Protein AF-A0A7S0HJG4-F1 (afdb_monomer_lite)

InterPro domains:
  IPR001683 Phox homology [PF00787] (74-95)
  IPR036871 PX domain superfamily [G3DSA:3.30.1520.10] (21-103)
  IPR036871 PX domain superfamily [SSF64268] (29-97)

Secondary structure (DSSP, 8-state):
--------------------------------------EEEEEEEEEEEEEEETTEEEEEEEEEEEEEETTS--EEEEEEEEEHHHHHHHHHHHHHTT-----

Structure (mmCIF, N/CA/C/O backbone):
data_AF-A0A7S0HJG4-F1
#
_entry.id   AF-A0A7S0HJG4-F1
#
loop_
_atom_site.group_PDB
_atom_site.id
_atom_site.type_symbol
_atom_site.label_atom_id
_atom_site.label_alt_id
_atom_site.label_comp_id
_atom_site.label_asym_id
_atom_site.label_entity_id
_atom_site.label_seq_id
_atom_site.pdbx_PDB_ins_code
_atom_site.Cartn_x
_atom_site.Cartn_y
_atom_site.Cartn_z
_atom_site.occupancy
_atom_site.B_iso_or_equiv
_atom_site.auth_seq_id
_atom_site.auth_comp_id
_atom_site.auth_asym_id
_atom_site.auth_atom_id
_atom_site.pdbx_PDB_model_num
ATOM 1 N N . MET A 1 1 ? -12.954 25.930 107.371 1.00 43.34 1 MET A N 1
ATOM 2 C CA . MET A 1 1 ? -12.776 25.106 106.157 1.00 43.34 1 MET A CA 1
ATOM 3 C C . MET A 1 1 ? -12.510 23.677 106.584 1.00 43.34 1 MET A C 1
ATOM 5 O O . MET A 1 1 ? -11.380 23.340 106.893 1.00 43.34 1 MET A O 1
ATOM 9 N N . LEU A 1 2 ? -13.571 22.884 106.686 1.00 35.84 2 LEU A N 1
ATOM 10 C CA . LEU A 1 2 ? -13.545 21.453 106.972 1.00 35.84 2 LEU A CA 1
ATOM 11 C C . LEU A 1 2 ? -14.815 20.873 106.351 1.00 35.84 2 LEU A C 1
ATOM 13 O O . LEU A 1 2 ? -15.910 21.324 106.677 1.00 35.84 2 LEU A O 1
ATOM 17 N N . SER A 1 3 ? -14.669 19.923 105.439 1.00 34.28 3 SER A N 1
ATOM 18 C CA . SER A 1 3 ? -15.293 18.594 105.525 1.00 34.28 3 SER A CA 1
ATOM 19 C C . SER A 1 3 ? -15.131 17.909 104.164 1.00 34.28 3 SER A C 1
ATOM 21 O O . SER A 1 3 ? -15.495 18.461 103.135 1.00 34.28 3 SER A O 1
ATOM 23 N N . CYS A 1 4 ? -14.250 16.910 104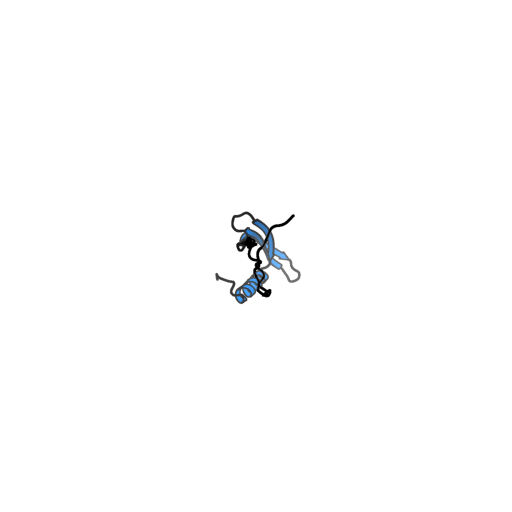.096 1.00 35.94 4 CYS A N 1
ATOM 24 C CA . CYS A 1 4 ? -14.521 15.479 104.312 1.00 35.94 4 CYS A CA 1
ATOM 25 C C . CYS A 1 4 ? -15.094 14.842 103.041 1.00 35.94 4 CYS A C 1
ATOM 27 O O . CYS A 1 4 ? -16.020 15.377 102.457 1.00 35.94 4 CYS A O 1
ATOM 29 N N . THR A 1 5 ? -14.697 13.672 102.557 1.00 45.88 5 THR A N 1
ATOM 30 C CA . THR A 1 5 ? -13.626 12.689 102.807 1.00 45.88 5 THR A CA 1
ATOM 31 C C . THR A 1 5 ? -13.928 11.598 101.776 1.00 45.88 5 THR A C 1
ATOM 33 O O . THR A 1 5 ? -15.101 11.298 101.559 1.00 45.88 5 THR A O 1
ATOM 36 N N . GLY A 1 6 ? -12.929 10.935 101.196 1.00 35.62 6 GLY A N 1
ATOM 37 C CA . GLY A 1 6 ? -13.219 9.764 100.368 1.00 35.62 6 GLY A CA 1
ATOM 38 C C . GLY A 1 6 ? -11.982 9.046 99.858 1.00 35.62 6 GLY A C 1
ATOM 39 O O . GLY A 1 6 ? -11.482 9.369 98.791 1.00 35.62 6 GLY A O 1
ATOM 40 N N . ARG A 1 7 ? -11.519 8.055 100.628 1.00 47.94 7 ARG A N 1
ATOM 41 C CA . ARG A 1 7 ? -10.583 7.006 100.197 1.00 47.94 7 ARG A CA 1
ATOM 42 C C . ARG A 1 7 ? -11.070 6.313 98.920 1.00 47.94 7 ARG A C 1
ATOM 44 O O . ARG A 1 7 ? -12.250 5.966 98.839 1.00 47.94 7 ARG A O 1
ATOM 51 N N . ARG A 1 8 ? -10.128 5.948 98.048 1.00 45.75 8 ARG A N 1
ATOM 52 C CA . ARG A 1 8 ? -10.080 4.621 97.418 1.00 45.75 8 ARG A CA 1
ATOM 53 C C . ARG A 1 8 ? -8.696 4.369 96.824 1.00 45.75 8 ARG A C 1
ATOM 55 O O . ARG A 1 8 ? -8.185 5.183 96.063 1.00 45.75 8 ARG A O 1
ATOM 62 N N . ASP A 1 9 ? -8.118 3.256 97.248 1.00 40.19 9 ASP A N 1
ATOM 63 C CA . ASP A 1 9 ? -6.867 2.701 96.763 1.00 40.19 9 ASP A CA 1
ATOM 64 C C . ASP A 1 9 ? -7.005 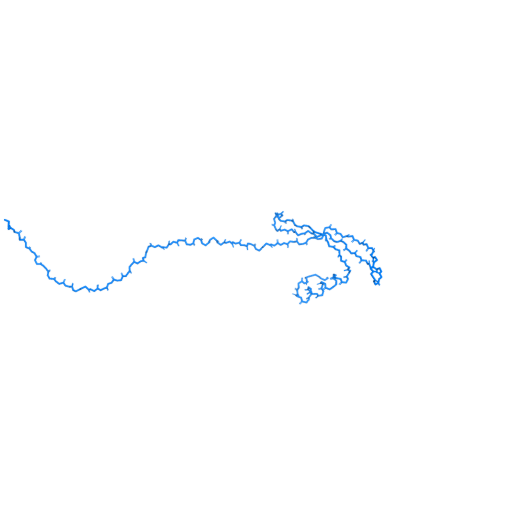2.106 95.351 1.00 40.19 9 ASP A C 1
ATOM 66 O O . ASP A 1 9 ? -8.103 1.777 94.895 1.00 40.19 9 ASP A O 1
ATOM 70 N N . CYS A 1 10 ? -5.822 1.872 94.779 1.00 36.66 10 CYS A N 1
ATOM 71 C CA . CYS A 1 10 ? -5.453 0.806 93.849 1.00 36.66 10 CYS A CA 1
ATOM 72 C C . CYS A 1 10 ? -5.334 1.137 92.345 1.00 36.66 10 CYS A C 1
ATOM 74 O O . CYS A 1 10 ? -6.214 1.699 91.701 1.00 36.66 10 CYS A O 1
ATOM 76 N N . ILE A 1 11 ? -4.260 0.536 91.821 1.00 43.38 11 ILE A N 1
ATOM 77 C CA . ILE A 1 11 ? -4.069 -0.120 90.520 1.00 43.38 11 ILE A CA 1
ATOM 78 C C . ILE A 1 11 ? -3.081 0.574 89.573 1.00 43.38 11 ILE A C 1
ATOM 80 O O . ILE A 1 11 ? -3.263 1.690 89.088 1.00 43.38 11 ILE A O 1
ATOM 84 N N . GLU A 1 12 ? -1.996 -0.174 89.372 1.00 41.47 12 GLU A N 1
ATOM 85 C CA . GLU A 1 12 ? -0.856 0.030 88.496 1.00 41.47 12 GLU A CA 1
ATOM 86 C C . GLU A 1 12 ? -1.273 0.257 87.040 1.00 41.47 12 GLU A C 1
ATOM 88 O O . GLU A 1 12 ? -2.247 -0.298 86.533 1.00 41.47 12 GLU A O 1
ATOM 93 N N . ARG A 1 13 ? -0.503 1.116 86.368 1.00 47.12 13 ARG A N 1
ATOM 94 C CA . ARG A 1 13 ? -0.685 1.468 84.962 1.00 47.12 13 ARG A CA 1
ATOM 95 C C . ARG A 1 13 ? -0.180 0.336 84.083 1.00 47.12 13 ARG A C 1
ATOM 97 O O . ARG A 1 13 ? 1.029 0.216 83.891 1.00 47.12 13 ARG A O 1
ATOM 104 N N . ASP A 1 14 ? -1.112 -0.397 83.491 1.00 39.41 14 ASP A N 1
ATOM 105 C CA . ASP A 1 14 ? -0.827 -1.261 82.356 1.00 39.41 14 ASP A CA 1
ATOM 106 C C . ASP A 1 14 ? -1.040 -0.534 81.026 1.00 39.41 14 ASP A C 1
ATOM 108 O O . ASP A 1 14 ? -1.998 0.214 80.813 1.00 39.41 14 ASP A O 1
ATOM 112 N N . LYS A 1 15 ? -0.069 -0.741 80.140 1.00 49.25 15 LYS A N 1
ATOM 113 C CA . LYS A 1 15 ? 0.022 -0.178 78.795 1.00 49.25 15 LYS A CA 1
ATOM 114 C C . LYS A 1 15 ? -1.027 -0.825 77.891 1.00 49.25 15 LYS A C 1
ATOM 116 O O . LYS A 1 15 ? -0.991 -2.031 77.686 1.00 49.25 15 LYS A O 1
ATOM 121 N N . THR A 1 16 ? -1.874 -0.021 77.258 1.00 43.66 16 THR A N 1
ATOM 122 C CA . THR A 1 16 ? -2.656 -0.413 76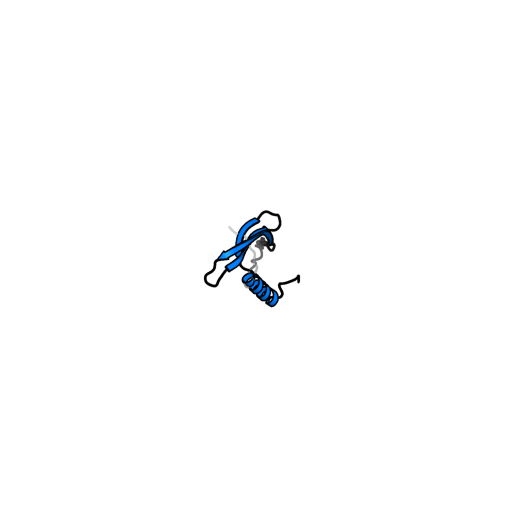.072 1.00 43.66 16 THR A CA 1
ATOM 123 C C . THR A 1 16 ? -2.663 0.781 75.114 1.00 43.66 16 THR A C 1
ATOM 125 O O . THR A 1 16 ? -2.928 1.909 75.511 1.00 43.66 16 THR A O 1
ATOM 128 N N . HIS A 1 17 ? -1.954 0.651 73.995 1.00 43.31 17 HIS A N 1
ATOM 129 C CA . HIS A 1 17 ? -2.435 0.158 72.699 1.00 43.31 17 HIS A CA 1
ATOM 130 C C . HIS A 1 17 ? -2.993 1.323 71.875 1.00 43.31 17 HIS A C 1
ATOM 132 O O . HIS A 1 17 ? -4.036 1.887 72.191 1.00 43.31 17 HIS A O 1
ATOM 138 N N . LEU A 1 18 ? -2.224 1.701 70.849 1.00 44.59 18 LEU A N 1
ATOM 139 C CA . LEU A 1 18 ? -2.597 2.672 69.827 1.00 44.59 18 LEU A CA 1
ATOM 140 C C . LEU A 1 18 ? -3.959 2.307 69.230 1.00 44.59 18 LEU A C 1
ATOM 142 O O . LEU A 1 18 ? -4.175 1.156 68.851 1.00 44.59 18 LEU A O 1
ATOM 146 N N . ASP A 1 19 ? -4.833 3.299 69.111 1.00 43.72 19 ASP A N 1
ATOM 147 C CA . ASP A 1 19 ? -6.045 3.217 68.302 1.00 43.72 19 ASP A CA 1
ATOM 148 C C . ASP A 1 19 ? -5.962 4.289 67.204 1.00 43.72 19 ASP A C 1
ATOM 150 O O . ASP A 1 19 ? -6.549 5.367 67.280 1.00 43.72 19 ASP A O 1
ATOM 154 N N . GLU A 1 20 ? -5.129 4.016 66.196 1.00 47.88 20 GLU A N 1
ATOM 155 C CA . GLU A 1 20 ? -5.122 4.737 64.921 1.00 47.88 20 GLU A CA 1
ATOM 156 C C . GLU A 1 20 ? -6.047 4.010 63.942 1.00 47.88 20 GLU A C 1
ATOM 158 O O . GLU A 1 20 ? -5.605 3.263 63.074 1.00 47.88 20 GLU A O 1
ATOM 163 N N . SER A 1 21 ? -7.355 4.221 64.085 1.00 53.72 21 SER A N 1
ATOM 164 C CA . SER A 1 21 ? -8.349 3.549 63.237 1.00 53.72 21 SER A CA 1
ATOM 165 C C . SER A 1 21 ? -9.416 4.505 62.703 1.00 53.72 21 SER A C 1
ATOM 167 O O . SER A 1 21 ? -10.600 4.185 62.714 1.00 53.72 21 SER A O 1
ATOM 169 N N . ARG A 1 22 ? -9.039 5.702 62.229 1.00 51.75 22 ARG A N 1
ATOM 170 C CA . ARG A 1 22 ? -9.951 6.603 61.492 1.00 51.75 22 ARG A CA 1
ATOM 171 C C . ARG A 1 22 ? -9.219 7.455 60.458 1.00 51.75 22 ARG A C 1
ATOM 173 O O . ARG A 1 22 ? -9.049 8.649 60.650 1.00 51.75 22 ARG A O 1
ATOM 180 N N . LEU A 1 23 ? -8.829 6.834 59.348 1.00 48.22 23 LEU A N 1
ATOM 181 C CA . LEU A 1 23 ? -8.644 7.491 58.045 1.00 48.22 23 LEU A CA 1
ATOM 182 C C . LEU A 1 23 ? -8.494 6.411 56.961 1.00 48.22 23 LEU A C 1
ATOM 184 O O . LEU A 1 23 ? -7.444 6.248 56.349 1.00 48.22 23 LEU A O 1
ATOM 188 N N . GLN A 1 24 ? -9.572 5.667 56.694 1.00 42.97 24 GLN A N 1
ATOM 189 C CA . GLN A 1 24 ? -9.737 5.053 55.375 1.00 42.97 24 GLN A CA 1
ATOM 190 C C . GLN A 1 24 ? -10.020 6.190 54.391 1.00 42.97 24 GLN A C 1
ATOM 192 O O . GLN A 1 24 ? -11.154 6.599 54.161 1.00 42.97 24 GLN A O 1
ATOM 197 N N . LYS A 1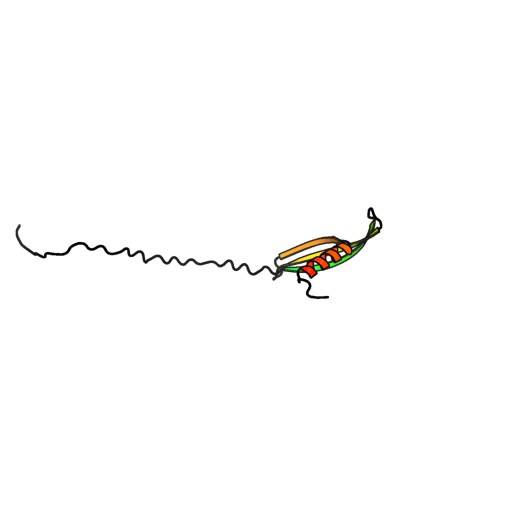 25 ? -8.935 6.782 53.894 1.00 48.34 25 LYS A N 1
ATOM 198 C CA . LYS A 1 25 ? -8.948 7.673 52.745 1.00 48.34 25 LYS A CA 1
ATOM 199 C C . LYS A 1 25 ? -9.215 6.771 51.548 1.00 48.34 25 LYS A C 1
ATOM 201 O O . LYS A 1 25 ? -8.358 5.968 51.193 1.00 48.34 25 LYS A O 1
ATOM 206 N N . ASN A 1 26 ? -10.421 6.861 50.997 1.00 43.06 26 ASN A N 1
ATOM 207 C CA . ASN A 1 26 ? -10.774 6.230 49.734 1.00 43.06 26 ASN A CA 1
ATOM 208 C C . ASN A 1 26 ? -9.718 6.639 48.702 1.00 43.06 26 ASN A C 1
ATOM 210 O O . ASN A 1 26 ? -9.692 7.783 48.251 1.00 43.06 26 ASN A O 1
ATOM 214 N N . SER A 1 27 ? -8.802 5.729 48.382 1.00 44.19 27 SER A N 1
ATOM 215 C CA . SER A 1 27 ? -8.050 5.804 47.144 1.00 44.19 27 SER A CA 1
ATOM 216 C C . SER A 1 27 ? -9.064 5.510 46.050 1.00 44.19 27 SER A C 1
ATOM 218 O O . SER A 1 27 ? -9.340 4.351 45.744 1.00 44.19 27 SER A O 1
ATOM 220 N N . GLU A 1 28 ? -9.683 6.563 45.524 1.00 47.97 28 GLU A N 1
ATOM 221 C CA . GLU A 1 28 ? -10.240 6.528 44.181 1.00 47.97 28 GLU A CA 1
ATOM 222 C C . GLU A 1 28 ? -9.051 6.289 43.253 1.00 47.97 28 GLU A C 1
ATOM 224 O O . GLU A 1 28 ? -8.368 7.207 42.800 1.00 47.97 28 GLU A O 1
ATOM 229 N N . ASP A 1 29 ? -8.747 5.006 43.077 1.00 45.00 29 ASP A N 1
ATOM 230 C CA . ASP A 1 29 ? -7.979 4.488 41.966 1.00 45.00 29 ASP A CA 1
ATOM 231 C C . ASP A 1 29 ? -8.797 4.840 40.723 1.00 45.00 29 ASP A C 1
ATOM 233 O O . ASP A 1 29 ? -9.691 4.109 40.293 1.00 45.00 29 ASP A O 1
ATOM 237 N N . MET A 1 30 ? -8.579 6.057 40.221 1.00 49.56 30 MET A N 1
ATOM 238 C CA . MET A 1 30 ? -8.975 6.462 38.884 1.00 49.56 30 MET A CA 1
ATOM 239 C C . MET A 1 30 ? -8.151 5.593 37.951 1.00 49.56 30 MET A C 1
ATOM 241 O O . MET A 1 30 ? -7.103 6.011 37.459 1.00 49.56 30 MET A O 1
ATOM 245 N N . GLY A 1 31 ? -8.613 4.356 37.769 1.00 44.94 31 GLY A N 1
ATOM 246 C CA . GLY A 1 31 ? -8.133 3.464 36.744 1.00 44.94 31 GLY A CA 1
ATOM 247 C C . GLY A 1 31 ? -8.222 4.241 35.448 1.00 44.94 31 GLY A C 1
ATOM 248 O O . GLY A 1 31 ? -9.308 4.437 34.899 1.00 44.94 31 GLY A O 1
ATOM 249 N N . VAL A 1 32 ? -7.074 4.733 34.986 1.00 53.12 32 VAL A N 1
ATOM 250 C CA . VAL A 1 32 ? -6.907 5.142 33.604 1.00 53.12 32 VAL A CA 1
ATOM 251 C C . VAL A 1 32 ? -7.068 3.840 32.845 1.00 53.12 32 VAL A C 1
ATOM 253 O O . VAL A 1 32 ? -6.133 3.064 32.671 1.00 53.12 32 VAL A O 1
ATOM 256 N N . GLN A 1 33 ? -8.316 3.542 32.506 1.00 46.78 33 GLN A N 1
ATOM 257 C CA . GLN A 1 33 ? -8.670 2.473 31.608 1.00 46.78 33 GLN A CA 1
ATOM 258 C C . GLN A 1 33 ? -8.176 2.964 30.248 1.00 46.78 33 GLN A C 1
ATOM 260 O O . GLN A 1 33 ? -8.923 3.559 29.474 1.00 46.78 33 GLN A O 1
ATOM 265 N N . GLU A 1 34 ? -6.872 2.815 29.999 1.00 54.03 34 GLU A N 1
ATOM 266 C CA . GLU A 1 34 ? -6.306 2.901 28.663 1.00 54.03 34 GLU A CA 1
ATOM 267 C C . GLU A 1 34 ? -6.941 1.744 27.896 1.00 54.03 34 GLU A C 1
ATOM 269 O O . GLU A 1 34 ? -6.434 0.623 27.858 1.00 54.03 34 GLU A O 1
ATOM 274 N N . SER A 1 35 ? -8.143 1.981 27.363 1.00 58.28 35 SER A N 1
ATOM 275 C CA . SER A 1 35 ? -8.725 1.103 26.365 1.00 58.28 35 SER A CA 1
ATOM 276 C C . SER A 1 35 ? -7.647 0.920 25.302 1.00 58.28 35 SER A C 1
ATOM 278 O O . SER A 1 35 ? -7.119 1.943 24.850 1.00 58.28 35 SER A O 1
ATOM 280 N N . PRO A 1 36 ? -7.287 -0.315 24.920 1.00 55.66 36 PRO A N 1
ATOM 281 C CA . PRO A 1 36 ? -6.284 -0.514 23.892 1.00 55.66 36 PRO A CA 1
ATOM 282 C C . PRO A 1 36 ? -6.724 0.291 22.676 1.00 55.66 36 PRO A C 1
ATOM 284 O O . PRO A 1 36 ? -7.817 0.075 22.149 1.00 55.66 36 PRO A O 1
ATOM 287 N N . THR A 1 37 ? -5.921 1.284 22.294 1.00 69.94 37 THR A N 1
ATOM 288 C CA . THR A 1 37 ? -6.224 2.116 21.138 1.00 69.94 37 THR A CA 1
ATOM 289 C C . THR A 1 37 ? -6.085 1.218 19.920 1.00 69.94 37 THR A C 1
ATOM 291 O O . THR A 1 37 ? -4.990 0.973 19.419 1.00 69.94 37 THR A O 1
ATOM 294 N N . GLU A 1 38 ? -7.192 0.615 19.510 1.00 83.69 38 GLU A N 1
ATOM 295 C CA . GLU A 1 38 ? -7.233 -0.228 18.333 1.00 83.69 38 GLU A CA 1
ATOM 296 C C . GLU A 1 38 ? -7.187 0.684 17.107 1.00 83.69 38 GLU A C 1
ATOM 298 O O . GLU A 1 38 ? -7.955 1.644 16.965 1.00 83.69 38 GLU A O 1
ATOM 303 N N . PHE A 1 39 ? -6.217 0.402 16.244 1.00 87.06 39 PHE A N 1
ATOM 304 C CA . PHE A 1 39 ? -5.972 1.150 15.027 1.00 87.06 39 PHE A CA 1
ATOM 305 C C . PHE A 1 39 ? -6.165 0.244 13.821 1.00 87.06 39 PHE A C 1
ATOM 307 O O . PHE A 1 39 ? -5.665 -0.880 13.782 1.00 87.06 39 PHE A O 1
ATOM 314 N N . GLN A 1 40 ? -6.810 0.781 12.794 1.00 90.31 40 GLN A N 1
ATOM 315 C CA . GLN A 1 40 ? -6.915 0.156 11.488 1.00 90.31 40 GLN A CA 1
ATOM 316 C C . GLN A 1 40 ? -6.004 0.881 10.499 1.00 90.31 40 GLN A C 1
ATOM 318 O O . GLN A 1 40 ? -6.128 2.088 10.289 1.00 90.31 40 GLN A O 1
ATOM 323 N N . LEU A 1 41 ? -5.093 0.141 9.866 1.00 91.62 41 LEU A N 1
ATOM 324 C CA . LEU A 1 41 ? -4.324 0.633 8.726 1.00 91.62 41 LEU A CA 1
ATOM 325 C C . LEU A 1 41 ? -5.084 0.326 7.432 1.00 91.62 41 LEU A C 1
ATOM 327 O O . LEU A 1 41 ? -5.376 -0.831 7.141 1.00 91.62 41 LEU A O 1
ATOM 331 N N . VAL A 1 42 ? -5.367 1.357 6.642 1.00 92.81 42 VAL A N 1
ATOM 332 C CA . VAL A 1 42 ? -6.063 1.262 5.356 1.00 92.81 42 VAL A CA 1
ATOM 333 C C . VAL A 1 42 ? -5.154 1.783 4.247 1.00 92.81 42 VAL A C 1
ATOM 335 O O . VAL A 1 42 ? -4.583 2.867 4.361 1.00 92.81 42 VAL A O 1
ATOM 338 N N . ILE A 1 43 ? -5.044 1.032 3.152 1.00 95.19 43 ILE A N 1
ATOM 339 C CA . ILE A 1 43 ? -4.406 1.499 1.916 1.00 95.19 43 ILE A CA 1
ATOM 340 C C . ILE A 1 43 ? -5.506 2.090 1.035 1.00 95.19 43 ILE A C 1
ATOM 342 O O . ILE A 1 43 ? -6.385 1.368 0.575 1.00 95.19 43 ILE A O 1
ATOM 346 N N . THR A 1 44 ? -5.490 3.407 0.824 1.00 95.62 44 THR A N 1
ATOM 347 C CA . THR A 1 44 ? -6.572 4.114 0.112 1.00 95.62 44 THR A CA 1
ATOM 348 C C . THR A 1 44 ? -6.271 4.363 -1.361 1.00 95.62 44 THR A C 1
ATOM 350 O O . THR A 1 44 ? -7.178 4.668 -2.126 1.00 95.62 44 THR A O 1
ATOM 353 N N . ALA A 1 45 ? -5.001 4.296 -1.755 1.00 90.81 45 ALA A N 1
ATOM 354 C CA . ALA A 1 45 ? -4.579 4.422 -3.142 1.00 90.81 45 ALA A CA 1
ATOM 355 C C . ALA A 1 45 ? -3.278 3.648 -3.362 1.00 90.81 45 ALA A C 1
ATOM 357 O O . ALA A 1 45 ? -2.434 3.578 -2.465 1.00 90.81 45 ALA A O 1
ATOM 358 N N . CYS A 1 46 ? -3.130 3.103 -4.564 1.00 96.25 46 CYS A N 1
ATOM 359 C CA . CYS A 1 46 ? -1.928 2.431 -5.030 1.00 96.25 46 CYS A CA 1
ATOM 360 C C . CYS A 1 46 ? -1.703 2.819 -6.490 1.00 96.25 46 CYS A C 1
ATOM 362 O O . CYS A 1 46 ? -2.577 2.601 -7.329 1.00 96.25 46 CYS A O 1
ATOM 364 N N . THR A 1 47 ? -0.544 3.395 -6.786 1.00 97.56 47 THR A N 1
ATOM 365 C CA . THR A 1 47 ? -0.095 3.648 -8.157 1.00 97.56 47 THR A CA 1
ATOM 366 C C . THR A 1 47 ? 1.257 2.993 -8.374 1.00 97.56 47 THR A C 1
ATOM 368 O O . THR A 1 47 ? 2.045 2.865 -7.439 1.00 97.56 47 THR A O 1
ATOM 371 N N . SER A 1 48 ? 1.548 2.604 -9.609 1.00 97.38 48 SER A N 1
ATOM 372 C CA . SER A 1 48 ? 2.848 2.059 -9.992 1.00 97.38 48 SER A CA 1
ATOM 373 C C . SER A 1 48 ? 3.544 2.970 -10.990 1.00 97.38 48 SER A C 1
ATOM 375 O O . SER A 1 48 ? 2.901 3.503 -11.893 1.00 97.38 48 SER A O 1
ATOM 377 N N . GLU A 1 49 ? 4.860 3.073 -10.885 1.00 96.56 49 GLU A N 1
ATOM 378 C CA . GLU A 1 49 ? 5.707 3.756 -11.857 1.00 96.56 49 GLU A CA 1
ATOM 379 C C . GLU A 1 49 ? 6.983 2.953 -12.122 1.00 96.56 49 GLU A C 1
ATOM 381 O O . GLU A 1 49 ? 7.435 2.175 -11.280 1.00 96.56 49 GLU A O 1
ATOM 386 N N . THR A 1 50 ? 7.572 3.142 -13.303 1.00 97.50 50 THR A N 1
ATOM 387 C CA . THR A 1 50 ? 8.889 2.578 -13.619 1.00 97.50 50 THR A CA 1
ATOM 388 C C . THR A 1 50 ? 9.962 3.590 -13.252 1.00 97.50 50 THR A C 1
ATOM 390 O O . THR A 1 50 ? 9.917 4.739 -13.681 1.00 97.50 50 THR A O 1
ATOM 393 N N . VAL A 1 51 ? 10.932 3.152 -12.460 1.00 96.44 51 VAL A N 1
ATOM 394 C CA . VAL A 1 51 ? 11.991 3.980 -11.890 1.00 96.44 51 VAL A CA 1
ATOM 395 C C . VAL A 1 51 ? 13.322 3.507 -12.429 1.00 96.44 51 VAL A C 1
ATOM 397 O O . VAL A 1 51 ? 13.621 2.316 -12.370 1.00 96.44 51 VAL A O 1
ATOM 400 N N . GLN A 1 52 ? 14.145 4.435 -12.908 1.00 96.75 52 GLN A N 1
ATOM 401 C CA . GLN A 1 52 ? 15.518 4.128 -13.285 1.00 96.75 52 GLN A CA 1
ATOM 402 C C . GLN A 1 52 ? 16.403 4.134 -12.031 1.00 96.75 52 GLN A C 1
ATOM 404 O O . GLN A 1 52 ? 16.612 5.180 -11.418 1.00 96.75 52 GLN A O 1
ATOM 409 N N . GLY A 1 53 ? 16.883 2.961 -11.618 1.00 90.31 53 GLY A N 1
ATOM 410 C CA . GLY A 1 53 ? 17.855 2.794 -10.538 1.00 90.31 53 GLY A CA 1
ATOM 411 C C . GLY A 1 53 ? 19.284 2.624 -11.057 1.00 90.31 53 GLY A C 1
ATOM 412 O O . GLY A 1 53 ? 19.523 2.536 -12.260 1.00 90.31 53 GLY A O 1
ATOM 413 N N . SER A 1 54 ? 20.241 2.538 -10.132 1.00 91.06 54 SER A N 1
ATOM 414 C CA . SER A 1 54 ? 21.661 2.302 -10.439 1.00 91.06 54 SER A CA 1
ATOM 415 C C . SER A 1 54 ? 21.932 0.934 -11.075 1.00 91.06 54 SER A C 1
ATOM 417 O O . SER A 1 54 ? 22.873 0.799 -11.846 1.00 91.06 54 SER A O 1
ATOM 419 N N . GLU A 1 55 ? 21.109 -0.068 -10.765 1.00 90.25 55 GLU A N 1
ATOM 420 C CA . GLU A 1 55 ? 21.256 -1.458 -11.230 1.00 90.25 55 GLU A CA 1
ATOM 421 C C . GLU A 1 55 ? 20.293 -1.815 -12.375 1.00 90.25 55 GLU A C 1
ATOM 423 O O . GLU A 1 55 ? 20.207 -2.968 -12.787 1.00 90.25 55 GLU A O 1
ATOM 428 N N . GLY A 1 56 ? 19.547 -0.833 -12.889 1.00 94.12 56 GLY A N 1
ATOM 429 C CA . GLY A 1 56 ? 18.520 -1.036 -13.908 1.00 94.12 56 GLY A CA 1
ATOM 430 C C . GLY A 1 56 ? 17.182 -0.407 -13.535 1.00 94.12 56 GLY A C 1
ATOM 431 O O . GLY A 1 56 ? 17.039 0.260 -12.506 1.00 94.12 56 GLY A O 1
ATOM 432 N N . SER A 1 57 ? 16.192 -0.596 -14.402 1.00 96.31 57 SER A N 1
ATOM 433 C CA . SER A 1 57 ? 14.831 -0.131 -14.159 1.00 96.31 57 SER A CA 1
ATOM 434 C C . SER A 1 57 ? 14.064 -1.103 -13.260 1.00 96.31 57 SER A C 1
ATOM 436 O O . SER A 1 57 ? 14.230 -2.318 -13.339 1.00 96.31 57 SER A O 1
ATOM 438 N N . TYR A 1 58 ? 13.209 -0.568 -12.392 1.00 94.94 58 TYR A N 1
ATOM 439 C CA . TYR A 1 58 ? 12.323 -1.365 -11.545 1.00 94.94 58 TYR A CA 1
ATOM 440 C C . TYR A 1 58 ? 10.964 -0.689 -11.376 1.00 94.94 58 TYR A C 1
ATOM 442 O O . TYR A 1 58 ? 10.841 0.529 -11.488 1.00 94.94 58 TYR A O 1
ATOM 450 N N . THR A 1 59 ? 9.933 -1.476 -11.076 1.00 96.94 59 THR A N 1
ATOM 451 C CA . THR A 1 59 ? 8.608 -0.945 -10.736 1.00 96.94 59 THR A CA 1
ATOM 452 C C . THR A 1 59 ? 8.560 -0.562 -9.260 1.00 96.94 59 THR A C 1
ATOM 454 O O . THR A 1 59 ? 8.775 -1.405 -8.383 1.00 96.94 59 THR A O 1
ATOM 457 N N . ALA A 1 60 ? 8.259 0.703 -8.982 1.00 97.19 60 ALA A N 1
ATOM 458 C CA . ALA A 1 60 ? 7.935 1.187 -7.649 1.00 97.19 60 ALA A CA 1
ATOM 459 C C . ALA A 1 60 ? 6.423 1.369 -7.507 1.00 97.19 60 ALA A C 1
ATOM 461 O O . ALA A 1 60 ? 5.744 1.792 -8.440 1.00 97.19 60 ALA A O 1
ATOM 462 N N . TYR A 1 61 ? 5.917 1.075 -6.318 1.00 97.56 61 TYR A N 1
ATOM 463 C CA . TYR A 1 61 ? 4.535 1.272 -5.917 1.00 97.56 61 TYR A CA 1
ATOM 464 C C . TYR A 1 61 ? 4.474 2.410 -4.904 1.00 97.56 61 TYR A C 1
ATOM 466 O O . TYR A 1 61 ? 5.142 2.357 -3.867 1.00 97.56 61 TYR A O 1
ATOM 474 N N . CYS A 1 62 ? 3.669 3.424 -5.201 1.00 97.69 62 CYS A N 1
ATOM 475 C CA . CYS A 1 62 ? 3.342 4.508 -4.288 1.00 97.69 62 CYS A CA 1
ATOM 476 C C . CYS A 1 62 ? 2.008 4.179 -3.617 1.00 97.69 62 CYS A C 1
ATOM 478 O O . CYS A 1 62 ? 0.969 4.096 -4.276 1.00 97.69 62 CYS A O 1
ATOM 480 N N . LEU A 1 63 ? 2.046 3.956 -2.306 1.00 97.38 63 LEU A N 1
ATOM 481 C CA . LEU A 1 63 ? 0.885 3.616 -1.496 1.00 97.38 63 LEU A CA 1
ATOM 482 C C . LEU A 1 63 ? 0.519 4.792 -0.604 1.00 97.38 63 LEU A C 1
ATOM 484 O O . LEU A 1 63 ? 1.357 5.280 0.158 1.00 97.38 63 LEU A O 1
ATOM 488 N N . ARG A 1 64 ? -0.754 5.188 -0.635 1.00 97.44 64 ARG A N 1
ATOM 489 C CA . ARG A 1 64 ? -1.314 6.093 0.367 1.00 97.44 64 ARG A CA 1
ATOM 490 C C . ARG A 1 64 ? -1.896 5.281 1.512 1.00 97.44 64 ARG A C 1
ATOM 492 O O . ARG A 1 64 ? -2.890 4.576 1.339 1.00 97.44 64 ARG A O 1
ATOM 499 N N . CYS A 1 65 ? -1.280 5.419 2.675 1.00 96.62 65 CYS A N 1
ATOM 500 C CA . CYS A 1 65 ? -1.659 4.741 3.902 1.00 96.62 65 CYS A CA 1
ATOM 501 C C . CYS A 1 65 ? -2.421 5.702 4.812 1.00 96.62 65 CYS A C 1
ATOM 503 O O . CYS A 1 65 ? -2.041 6.865 4.962 1.00 96.62 65 CYS A O 1
ATOM 505 N N . VAL A 1 66 ? -3.481 5.210 5.444 1.00 94.88 66 VAL A N 1
ATOM 506 C CA . VAL A 1 66 ? -4.253 5.936 6.449 1.00 94.88 66 VAL A CA 1
ATOM 507 C C . VAL A 1 66 ? -4.407 5.046 7.674 1.00 94.88 66 VAL A C 1
ATOM 509 O O . VAL A 1 66 ? -4.997 3.976 7.591 1.00 94.88 66 VAL A O 1
ATOM 512 N N . LEU A 1 67 ? -3.880 5.493 8.809 1.00 94.12 67 LEU A N 1
ATOM 513 C CA . LEU A 1 67 ? -4.137 4.895 10.112 1.00 94.12 67 LEU A CA 1
ATOM 514 C C . LEU A 1 67 ? -5.351 5.584 10.731 1.00 94.12 67 LEU A C 1
ATOM 516 O O . LEU A 1 67 ? -5.356 6.810 10.871 1.00 94.12 67 LEU A O 1
ATOM 520 N N . VAL A 1 68 ? -6.361 4.799 11.081 1.00 92.31 68 VAL A N 1
ATOM 521 C CA . VAL A 1 68 ? -7.620 5.250 11.677 1.00 92.31 68 VAL A CA 1
ATOM 522 C C . VAL A 1 68 ? -7.735 4.638 13.069 1.00 92.31 68 VAL A C 1
ATOM 524 O O . VAL A 1 68 ? -7.708 3.418 13.200 1.00 92.31 68 VAL A O 1
ATOM 527 N N . GLY A 1 69 ? -7.841 5.464 14.108 1.00 89.75 69 GLY A N 1
ATOM 528 C CA . GLY A 1 69 ? -8.180 5.001 15.456 1.00 89.75 69 GLY A CA 1
ATOM 529 C C . GLY A 1 69 ? -9.673 4.687 15.577 1.00 89.75 69 GLY A C 1
ATOM 530 O O . GLY A 1 69 ? -10.500 5.338 14.923 1.00 89.75 69 GLY A O 1
ATOM 531 N N . LEU A 1 70 ? -10.035 3.713 16.418 1.00 79.12 70 LEU A N 1
ATOM 532 C CA . LEU A 1 70 ? -11.436 3.418 16.737 1.00 79.12 70 LEU A CA 1
ATOM 533 C C . LEU A 1 70 ? -12.206 4.691 17.130 1.00 79.12 70 LEU A C 1
ATOM 535 O O . LEU A 1 70 ? -11.743 5.523 17.910 1.00 79.12 70 LEU A O 1
ATOM 539 N N . GLY A 1 71 ? -13.402 4.854 16.562 1.00 76.75 71 GLY A N 1
ATOM 540 C CA . GLY A 1 71 ? -14.236 6.044 16.758 1.00 76.75 71 GLY A CA 1
ATOM 541 C C . GLY A 1 71 ? -13.885 7.233 15.855 1.00 76.75 71 GLY A C 1
ATOM 542 O O . GLY A 1 71 ? -14.475 8.299 16.015 1.00 76.75 71 GLY A O 1
ATOM 543 N N . GLY A 1 72 ? -12.944 7.079 14.914 1.00 71.8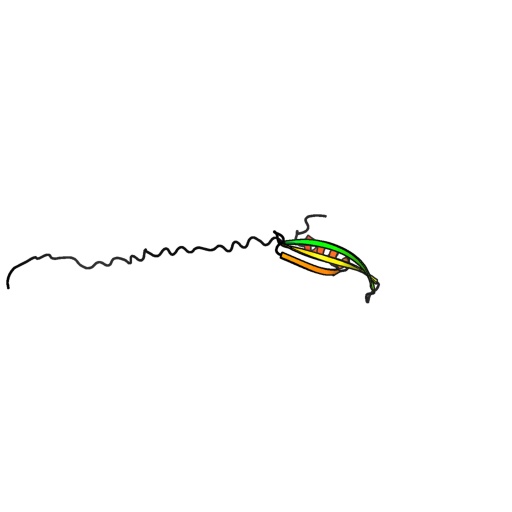1 72 GLY A N 1
ATOM 544 C CA . GLY A 1 72 ? -12.666 8.056 13.851 1.00 71.81 72 GLY A CA 1
ATOM 545 C C . GLY A 1 72 ? -12.016 9.364 14.316 1.00 71.81 72 GLY A C 1
ATOM 546 O O . GLY A 1 72 ? -11.851 10.279 13.512 1.00 71.81 72 GLY A O 1
ATOM 547 N N . LYS A 1 73 ? -11.645 9.461 15.599 1.00 72.38 73 LYS A N 1
ATOM 548 C CA . LYS A 1 73 ? -11.068 10.672 16.205 1.00 72.38 73 LYS A CA 1
ATOM 549 C C . LYS A 1 73 ? -9.606 10.885 15.828 1.00 72.38 73 LYS A C 1
ATOM 551 O O . LYS A 1 73 ? -9.169 12.024 15.702 1.00 72.38 73 LYS A O 1
ATOM 556 N N . GLU A 1 74 ? -8.863 9.802 15.622 1.00 75.88 74 GLU A N 1
ATOM 557 C CA . GLU A 1 74 ? -7.460 9.860 15.224 1.00 75.88 74 GLU A CA 1
ATOM 558 C C . GLU A 1 74 ? -7.293 9.370 13.793 1.00 75.88 74 GLU A C 1
ATOM 560 O O . GLU A 1 74 ? -7.635 8.234 13.461 1.00 75.88 74 GLU A O 1
ATOM 565 N N . ARG A 1 75 ? -6.747 10.238 12.938 1.00 90.06 75 ARG A N 1
ATOM 566 C CA . ARG A 1 75 ? -6.440 9.920 11.546 1.00 90.06 75 ARG A CA 1
ATOM 567 C C . ARG A 1 75 ? -5.050 10.425 11.198 1.00 90.06 75 ARG A C 1
ATOM 569 O O . ARG A 1 75 ? -4.798 11.626 11.241 1.00 90.06 75 ARG A O 1
ATOM 576 N N . LYS A 1 76 ? -4.161 9.517 10.802 1.00 93.94 76 LYS A N 1
ATOM 577 C CA . LYS A 1 76 ? -2.835 9.854 10.263 1.00 93.94 76 LYS A CA 1
ATOM 578 C C . LYS A 1 76 ? -2.730 9.314 8.850 1.00 93.94 76 LYS A C 1
ATOM 580 O O . LYS A 1 76 ? -3.061 8.159 8.619 1.00 93.94 76 LYS A O 1
ATOM 585 N N . SER A 1 77 ? -2.273 10.133 7.910 1.00 95.19 77 SER A N 1
ATOM 586 C CA . SER A 1 77 ? -2.045 9.704 6.530 1.00 95.19 77 SER A CA 1
ATOM 587 C C . SER A 1 77 ? -0.622 9.992 6.104 1.00 95.19 77 SER A C 1
ATOM 589 O O . SER A 1 77 ? -0.106 11.073 6.380 1.00 95.19 77 SER A O 1
ATOM 591 N N . TRP A 1 78 ? -0.020 9.054 5.393 1.00 97.56 78 TRP A N 1
ATOM 592 C CA . TRP A 1 78 ? 1.295 9.222 4.798 1.00 97.56 78 TRP A CA 1
ATOM 593 C C . TRP A 1 78 ? 1.373 8.440 3.495 1.00 97.56 78 TRP A C 1
ATOM 595 O O . TRP A 1 78 ? 0.521 7.603 3.188 1.00 97.56 78 TRP A O 1
ATOM 605 N N . GLU A 1 79 ? 2.403 8.736 2.719 1.00 97.19 79 GLU A N 1
ATOM 606 C CA . GLU A 1 79 ? 2.674 8.063 1.462 1.00 97.19 79 GLU A CA 1
ATOM 607 C C . GLU A 1 79 ? 3.999 7.321 1.577 1.00 97.19 79 GLU A C 1
ATOM 609 O O . GLU A 1 79 ? 4.965 7.833 2.147 1.00 97.19 79 GLU A O 1
ATOM 614 N N . VAL A 1 80 ? 4.034 6.089 1.080 1.00 96.44 80 VAL A N 1
ATOM 615 C CA . VAL A 1 80 ? 5.260 5.297 1.003 1.00 96.44 80 VAL A CA 1
ATOM 616 C C . VAL A 1 80 ? 5.496 4.865 -0.426 1.00 96.44 80 VAL A C 1
ATOM 618 O O . VAL A 1 80 ? 4.559 4.544 -1.151 1.00 96.44 80 VAL A O 1
ATOM 621 N N . ARG A 1 81 ? 6.768 4.805 -0.806 1.00 96.50 81 ARG A N 1
ATOM 622 C CA . ARG A 1 81 ? 7.205 4.283 -2.093 1.00 96.50 81 ARG A CA 1
ATOM 623 C C . ARG A 1 81 ? 8.083 3.070 -1.866 1.00 96.50 81 ARG A C 1
ATOM 625 O O . ARG A 1 81 ? 9.082 3.166 -1.147 1.00 96.50 81 ARG A O 1
ATOM 632 N N . ARG A 1 82 ? 7.685 1.931 -2.425 1.00 96.38 82 ARG A N 1
ATOM 633 C CA . ARG A 1 82 ? 8.353 0.640 -2.225 1.00 96.38 82 ARG A CA 1
ATOM 634 C C . ARG A 1 82 ? 8.335 -0.189 -3.502 1.00 96.38 82 ARG A C 1
ATOM 636 O O . ARG A 1 82 ? 7.406 -0.084 -4.294 1.00 96.38 82 ARG A O 1
ATOM 643 N N . ARG A 1 83 ? 9.338 -1.034 -3.702 1.00 95.94 83 ARG A N 1
ATOM 644 C CA . ARG A 1 83 ? 9.353 -2.073 -4.746 1.00 95.94 83 ARG A CA 1
ATOM 645 C C . ARG A 1 83 ? 8.800 -3.390 -4.204 1.00 95.94 83 ARG A C 1
ATOM 647 O O . ARG A 1 83 ? 8.714 -3.591 -2.995 1.00 95.94 83 ARG A O 1
ATOM 654 N N . TYR A 1 84 ? 8.468 -4.311 -5.107 1.00 94.31 84 TYR A N 1
ATOM 655 C CA . TYR A 1 84 ? 7.891 -5.612 -4.746 1.00 94.31 84 TYR A CA 1
ATOM 656 C C . TYR A 1 84 ? 8.731 -6.388 -3.719 1.00 94.31 84 TYR A C 1
ATOM 658 O O . TYR A 1 84 ? 8.182 -6.915 -2.754 1.00 94.31 84 TYR A O 1
ATOM 666 N N . SER A 1 85 ? 10.058 -6.409 -3.883 1.00 94.94 85 SER A N 1
ATOM 667 C CA . SER A 1 85 ? 10.951 -7.151 -2.985 1.00 94.94 85 SER A CA 1
ATOM 668 C C . SER A 1 85 ? 10.829 -6.700 -1.525 1.00 94.94 85 SER A C 1
ATOM 670 O O . SER A 1 85 ? 10.849 -7.530 -0.629 1.00 94.94 85 SER A O 1
ATOM 672 N N . GLU A 1 86 ? 10.598 -5.410 -1.271 1.00 95.56 86 GLU A N 1
ATOM 673 C CA . GLU A 1 86 ? 10.437 -4.890 0.093 1.00 95.56 86 GLU A CA 1
ATOM 674 C C . GLU A 1 86 ? 9.124 -5.358 0.744 1.00 95.56 86 GLU A C 1
ATOM 676 O O . GLU A 1 86 ? 9.072 -5.585 1.955 1.00 95.56 86 GLU A O 1
ATOM 681 N N . PHE A 1 87 ? 8.057 -5.525 -0.047 1.00 93.75 87 PHE A N 1
ATOM 682 C CA . PHE A 1 87 ? 6.807 -6.116 0.439 1.00 93.75 87 PHE A CA 1
ATOM 683 C C . PHE A 1 87 ? 6.960 -7.609 0.701 1.00 93.75 87 PHE A C 1
ATOM 685 O O . PHE A 1 87 ? 6.429 -8.108 1.691 1.00 93.75 87 PHE A O 1
ATOM 692 N N . HIS A 1 88 ? 7.705 -8.310 -0.153 1.00 94.81 88 HIS A N 1
ATOM 693 C CA . HIS A 1 88 ? 8.021 -9.716 0.055 1.00 94.81 88 HIS A CA 1
ATOM 694 C C . HIS A 1 88 ? 8.813 -9.920 1.358 1.00 94.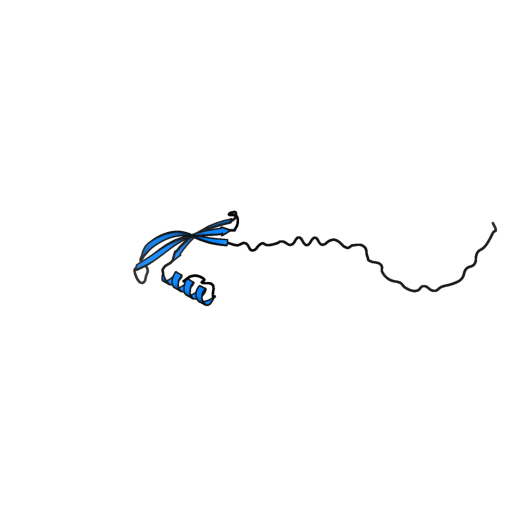81 88 HIS A C 1
ATOM 696 O O . HIS A 1 88 ? 8.418 -10.731 2.193 1.00 94.81 88 HIS A O 1
ATOM 702 N N . ASP A 1 89 ? 9.842 -9.105 1.604 1.00 95.62 89 ASP A N 1
ATOM 703 C CA . ASP A 1 89 ? 10.618 -9.133 2.851 1.00 95.62 89 ASP A CA 1
ATOM 704 C C . ASP A 1 89 ? 9.747 -8.830 4.079 1.00 95.62 89 ASP A C 1
ATOM 706 O O . ASP A 1 89 ? 9.902 -9.432 5.147 1.00 95.62 89 ASP A O 1
ATOM 710 N N . LEU A 1 90 ? 8.808 -7.886 3.956 1.00 93.12 90 LEU A N 1
ATOM 711 C CA . LEU A 1 90 ? 7.834 -7.608 5.009 1.00 93.12 90 LEU A CA 1
ATOM 712 C C . LEU A 1 90 ? 6.921 -8.815 5.260 1.00 93.12 90 LEU A C 1
ATOM 714 O O . LEU A 1 90 ? 6.741 -9.194 6.416 1.00 93.12 90 LEU A O 1
ATOM 718 N N . HIS A 1 91 ? 6.383 -9.434 4.209 1.00 91.81 91 HIS A N 1
ATOM 719 C CA . HIS A 1 91 ? 5.526 -10.614 4.315 1.00 91.81 91 HIS A CA 1
ATOM 720 C C . HIS A 1 91 ? 6.252 -11.767 5.013 1.00 91.81 91 HIS A C 1
ATOM 722 O O . HIS A 1 91 ? 5.722 -12.330 5.969 1.00 91.81 91 HIS A O 1
ATOM 728 N N . MET A 1 92 ? 7.490 -12.065 4.612 1.00 93.62 92 MET A N 1
ATOM 729 C CA . MET A 1 92 ? 8.288 -13.129 5.224 1.00 93.62 92 MET A CA 1
ATOM 730 C C . MET A 1 92 ? 8.541 -12.876 6.715 1.00 93.62 92 MET A C 1
ATOM 732 O O . MET A 1 92 ? 8.385 -13.787 7.531 1.00 93.62 92 MET A O 1
ATOM 736 N N . ARG A 1 93 ? 8.845 -11.630 7.106 1.00 94.00 93 ARG A N 1
ATOM 737 C CA . ARG A 1 93 ? 8.995 -11.259 8.525 1.00 94.00 93 ARG A CA 1
ATOM 738 C C . ARG A 1 93 ? 7.686 -11.385 9.303 1.00 94.00 93 ARG A C 1
ATOM 740 O O . ARG A 1 93 ? 7.686 -11.916 10.408 1.00 94.00 93 ARG A O 1
ATOM 747 N N . MET A 1 94 ? 6.570 -10.934 8.737 1.00 92.31 94 MET A N 1
ATOM 748 C CA . MET A 1 94 ? 5.254 -11.035 9.381 1.00 92.31 94 MET A CA 1
ATOM 749 C C . MET A 1 94 ? 4.798 -12.490 9.529 1.00 92.31 94 MET A C 1
ATOM 751 O O . MET A 1 94 ? 4.228 -12.856 10.560 1.00 92.31 94 MET A O 1
ATOM 755 N N . LYS A 1 95 ? 5.086 -13.331 8.528 1.00 91.50 95 LYS A N 1
ATOM 756 C CA . LYS A 1 95 ? 4.811 -14.770 8.551 1.00 91.50 95 LYS A CA 1
ATOM 757 C C . LYS A 1 95 ? 5.604 -15.463 9.656 1.00 91.50 95 LYS A C 1
ATOM 759 O O . LYS A 1 95 ? 5.023 -16.221 10.425 1.00 91.50 95 LYS A O 1
ATOM 764 N N . ALA A 1 96 ? 6.886 -15.128 9.810 1.00 91.25 96 ALA A N 1
ATOM 765 C CA . ALA A 1 96 ? 7.718 -15.641 10.900 1.00 91.25 96 ALA A CA 1
ATOM 766 C C . ALA A 1 96 ? 7.190 -15.267 12.301 1.00 91.25 96 ALA A C 1
ATOM 768 O O . ALA A 1 96 ? 7.401 -16.010 13.255 1.00 91.25 96 ALA A O 1
ATOM 769 N N . LEU A 1 97 ? 6.470 -14.147 12.429 1.00 92.25 97 LEU A N 1
ATOM 770 C CA . LEU A 1 97 ? 5.843 -13.706 13.682 1.00 92.25 97 LEU A CA 1
ATOM 771 C C . LEU A 1 97 ? 4.445 -14.306 13.924 1.00 92.25 97 LEU A C 1
ATOM 773 O O . LEU A 1 97 ? 3.818 -13.986 14.935 1.00 92.25 97 LEU A O 1
ATOM 777 N N . GLY A 1 98 ? 3.919 -15.119 13.000 1.00 86.31 98 GLY A N 1
ATOM 778 C CA . GLY A 1 98 ? 2.557 -15.657 13.084 1.00 86.31 98 GLY A CA 1
ATOM 779 C C . GLY A 1 98 ? 1.467 -14.582 12.987 1.00 86.31 98 GLY A C 1
ATOM 780 O O . GLY A 1 98 ? 0.378 -14.761 13.523 1.00 86.31 98 GLY A O 1
ATOM 781 N N . LYS A 1 99 ? 1.766 -13.438 12.353 1.00 81.38 99 LYS A N 1
ATOM 782 C CA . LYS A 1 99 ? 0.862 -12.276 12.229 1.00 81.38 99 LYS A CA 1
ATOM 783 C C . LYS A 1 99 ? 0.191 -12.163 10.857 1.00 81.38 99 LYS A C 1
ATOM 785 O O . LYS A 1 99 ? -0.420 -11.141 10.555 1.00 81.38 99 LYS A O 1
ATOM 790 N N . VAL A 1 100 ? 0.320 -13.188 10.018 1.00 76.62 100 VAL A N 1
ATOM 791 C CA . VAL A 1 100 ? -0.362 -13.285 8.722 1.00 76.62 100 VAL A CA 1
ATOM 792 C C . VAL A 1 100 ? -1.567 -14.203 8.903 1.00 76.62 100 VAL A C 1
ATOM 794 O O . VAL A 1 100 ? -1.401 -15.379 9.206 1.00 76.62 100 VAL A O 1
ATOM 797 N N . HIS A 1 101 ? -2.771 -13.645 8.765 1.00 70.38 101 HIS A N 1
ATOM 798 C CA . HIS A 1 101 ? -4.036 -14.361 8.988 1.00 70.38 101 HIS A CA 1
ATOM 799 C C . HIS A 1 101 ? -4.802 -14.695 7.697 1.00 70.38 101 HIS A C 1
ATOM 801 O O . HIS A 1 101 ? -5.792 -15.416 7.761 1.00 70.38 101 HIS A O 1
ATOM 807 N N . ALA A 1 102 ? -4.359 -14.193 6.543 1.00 65.62 102 ALA A N 1
ATOM 808 C CA . ALA A 1 102 ? -4.940 -14.495 5.239 1.00 65.62 102 ALA A CA 1
ATOM 809 C C . ALA A 1 102 ? -3.813 -14.711 4.219 1.00 65.62 102 ALA A C 1
ATOM 811 O O . ALA A 1 102 ? -2.880 -13.903 4.165 1.00 65.62 102 ALA A O 1
ATOM 812 N N . GLU A 1 103 ? -3.910 -15.805 3.460 1.00 50.12 103 GLU A N 1
ATOM 813 C CA . GLU A 1 103 ? -3.064 -16.149 2.307 1.00 50.12 103 GLU A CA 1
ATOM 814 C C . GLU A 1 103 ? -3.923 -16.218 1.041 1.00 50.12 103 GLU A C 1
ATOM 816 O O . GLU A 1 103 ? -5.064 -16.732 1.134 1.00 50.12 103 GLU A O 1
#

Sequence (103 aa):
MLSCTGRRDCIERDKTHLDESRLQKNSEDMGVQESPTEFQLVITACTSETVQGSEGSYTAYCLRCVLVGLGGKERKSWEVRRRYSEFHDLHMRMKALGKVHAE

Organism: NCBI:txid3032

Foldseek 3Di:
DDDDDDDDDDDDDDDDDDDPDPDPPPPPPPPPPPPPFDKDKDFPDKDWDWDQDPVGIAIKIKTWIWIATPPRPDIDIDIDIDGPVVVVVVVVVCVVVVNDPDD

Radius of gyration: 37.99 Å; chains: 1; bounding box: 37×41×121 Å

pLDDT: mean 74.68, std 23.02, range [34.28, 97.69]